Protein AF-A0A9Q3VZ93-F1 (afdb_monomer)

Organism: NCBI:txid2886947

Sequence (75 aa):
MKQFVQKTRSHMLAADTKIYRFNYRNRGQALGFIDSATKKMVMLHTDGKFWAAWKLGDKQFQNIIDKGFLTENAE

Mean predicted aligned error: 3.8 Å

pLDDT: mean 91.64, std 10.99, range [37.44, 98.19]

Secondary structure (DSSP, 8-state):
-HHHHHHHHHHHHSTTEEEEEEEETTS-EEEEEEETTT-EEEEEETTS-EEEEEEPPHHHHHHHHHHSEE-S---

Nearest PDB structures (foldseek):
  1tfk-assembly1_A  TM=8.022E-01  e=3.736E-03  Escherichia coli
  1tfo-assembly1_A  TM=8.118E-01  e=4.251E-03  Escherichia coli
  8jqh-assembly1_A  TM=3.599E-01  e=1.623E+00  Homo sapiens
  7d3e-assembly1_C  TM=3.015E-01  e=1.847E+00  Homo sapiens
  5oj3-assembly2_B  TM=3.932E-01  e=5.194E+00  Cyanidioschyzon merolae strain 10D

InterPro domains:
  IPR037178 Colicin D, C-terminal domain superfamily [G3DSA:3.10.450.200] (1-70)
  IPR038233 Colicin D/E5 nuclease domain superfamily [SSF102824] (12-65)

Foldseek 3Di:
DVVVVVVLVCLLPDPQWDWFWAQEAVPDIWIWGARPVQQWTFIDDPVRHGDDTDHDDPVQVVCCVPPRYGHPDPD

Structure (mmCIF, N/CA/C/O backbone):
data_AF-A0A9Q3VZ93-F1
#
_entry.id   AF-A0A9Q3VZ93-F1
#
loop_
_atom_site.group_PDB
_atom_site.id
_atom_site.type_symbol
_atom_site.label_atom_id
_atom_site.label_alt_id
_atom_site.label_comp_id
_atom_site.label_asym_id
_atom_site.label_entity_id
_atom_site.label_seq_id
_atom_site.pdbx_PDB_ins_code
_atom_site.Cartn_x
_atom_site.Cartn_y
_atom_site.Cartn_z
_atom_site.occupancy
_atom_site.B_iso_or_equiv
_atom_site.auth_seq_id
_atom_site.auth_comp_id
_atom_site.auth_asym_id
_atom_site.auth_atom_id
_atom_site.pdbx_PDB_model_num
ATOM 1 N N . MET A 1 1 ? 12.221 9.280 16.929 1.00 68.88 1 MET A N 1
ATOM 2 C CA . MET A 1 1 ? 12.446 8.046 16.137 1.00 68.88 1 MET A CA 1
ATOM 3 C C . MET A 1 1 ? 11.760 6.801 16.716 1.00 68.88 1 MET A C 1
ATOM 5 O O . MET A 1 1 ? 10.953 6.209 16.013 1.00 68.88 1 MET A O 1
ATOM 9 N N . LYS A 1 2 ? 11.989 6.418 17.988 1.00 85.94 2 LYS A N 1
ATOM 10 C CA . LYS A 1 2 ? 11.417 5.185 18.590 1.00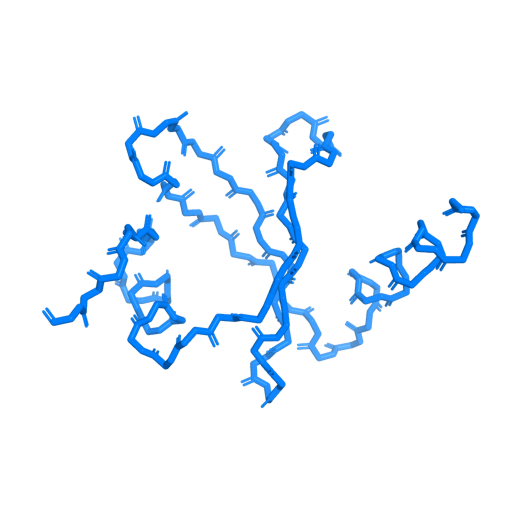 85.94 2 LYS A CA 1
ATOM 11 C C . LYS A 1 2 ? 9.888 5.059 18.470 1.00 85.94 2 LYS A C 1
ATOM 13 O O . LYS A 1 2 ? 9.385 4.008 18.096 1.00 85.94 2 LYS A O 1
ATOM 18 N N . GLN A 1 3 ? 9.154 6.146 18.716 1.00 89.88 3 GLN A N 1
ATOM 19 C CA . GLN A 1 3 ? 7.688 6.134 18.635 1.00 89.88 3 GLN A CA 1
ATOM 20 C C . GLN A 1 3 ? 7.156 5.911 17.211 1.00 89.88 3 GLN A C 1
ATOM 22 O O . GLN A 1 3 ? 6.111 5.292 17.046 1.00 89.88 3 GLN A O 1
ATOM 27 N N . PHE A 1 4 ? 7.865 6.386 16.182 1.00 87.50 4 PHE A N 1
ATOM 28 C CA . PHE A 1 4 ? 7.464 6.172 14.789 1.00 87.50 4 PHE A CA 1
ATOM 29 C C . PHE A 1 4 ? 7.575 4.692 14.416 1.00 87.50 4 PHE A C 1
ATOM 31 O O . PHE A 1 4 ? 6.603 4.115 13.946 1.00 87.50 4 PHE A O 1
ATOM 38 N N . VAL A 1 5 ? 8.714 4.065 14.728 1.00 89.00 5 VAL A N 1
ATOM 39 C CA . VAL A 1 5 ? 8.944 2.629 14.491 1.00 89.00 5 VAL A CA 1
ATOM 40 C C . VAL A 1 5 ? 7.919 1.772 15.235 1.00 89.00 5 VAL A C 1
ATOM 42 O O . VAL A 1 5 ? 7.384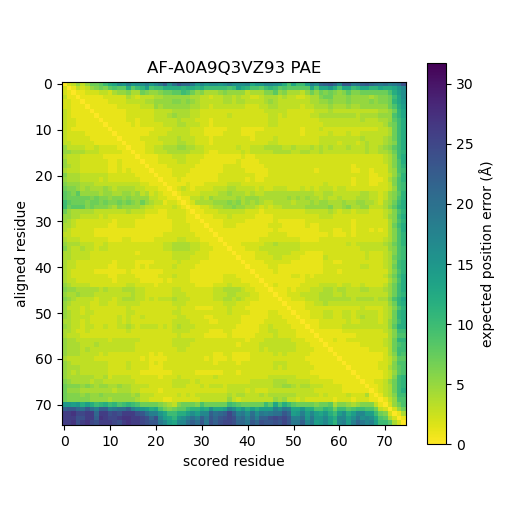 0.814 14.684 1.00 89.00 5 VAL A O 1
ATOM 45 N N . GLN A 1 6 ? 7.592 2.136 16.478 1.00 93.19 6 GLN A N 1
ATOM 46 C CA . GLN A 1 6 ? 6.566 1.423 17.233 1.00 93.19 6 GLN A CA 1
ATOM 47 C C . GLN A 1 6 ? 5.186 1.547 16.576 1.00 93.19 6 GLN A C 1
ATOM 49 O O . GLN A 1 6 ? 4.462 0.556 16.475 1.00 93.19 6 GLN A O 1
ATOM 54 N N . LYS A 1 7 ? 4.819 2.745 16.105 1.00 93.94 7 LYS A N 1
ATOM 55 C CA . LYS A 1 7 ? 3.541 2.981 15.421 1.00 93.94 7 LYS A CA 1
ATOM 56 C C . LYS A 1 7 ? 3.458 2.241 14.088 1.00 93.94 7 LYS A C 1
ATOM 58 O O . LYS A 1 7 ? 2.426 1.635 13.824 1.00 93.94 7 LYS A O 1
ATOM 63 N N . THR A 1 8 ? 4.520 2.227 13.279 1.00 93.56 8 THR A N 1
ATOM 64 C CA . THR A 1 8 ? 4.527 1.475 12.013 1.00 93.56 8 THR A CA 1
ATOM 65 C C . THR A 1 8 ? 4.443 -0.026 12.257 1.00 93.56 8 THR A C 1
ATOM 67 O O . THR A 1 8 ? 3.657 -0.698 11.598 1.00 93.56 8 THR A O 1
ATOM 70 N N . ARG A 1 9 ? 5.164 -0.557 13.252 1.00 94.12 9 ARG A N 1
ATOM 71 C CA . ARG A 1 9 ? 5.058 -1.972 13.636 1.00 94.12 9 ARG A CA 1
ATOM 72 C C . ARG A 1 9 ? 3.655 -2.332 14.117 1.00 94.12 9 ARG A C 1
ATOM 74 O O . ARG A 1 9 ? 3.116 -3.342 13.687 1.00 94.12 9 ARG A O 1
ATOM 81 N N . SER A 1 10 ? 3.064 -1.496 14.968 1.00 95.94 10 SER A N 1
ATOM 82 C CA . SER A 1 10 ? 1.701 -1.712 15.470 1.00 95.94 10 SER A CA 1
ATOM 83 C C . SER A 1 10 ? 0.680 -1.675 14.330 1.00 95.94 10 SER A C 1
ATOM 85 O O . SER A 1 10 ? -0.192 -2.532 14.273 1.00 95.94 10 SER A O 1
ATOM 87 N N . HIS A 1 11 ? 0.834 -0.743 13.382 1.00 96.75 11 HIS A N 1
ATOM 88 C CA . HIS A 1 11 ? 0.008 -0.669 12.172 1.00 96.75 11 HIS A CA 1
ATOM 89 C C . HIS A 1 11 ? 0.107 -1.944 11.330 1.00 96.75 11 HIS A C 1
ATOM 91 O O . HIS A 1 11 ? -0.918 -2.509 10.969 1.00 96.75 11 HIS A O 1
ATOM 97 N N . MET A 1 12 ? 1.323 -2.431 11.054 1.00 96.44 12 MET A N 1
ATOM 98 C CA . MET A 1 12 ? 1.537 -3.647 10.253 1.00 96.44 12 MET A CA 1
ATOM 99 C C . MET A 1 12 ? 0.948 -4.915 10.890 1.00 96.44 12 MET A C 1
ATOM 101 O O . MET A 1 12 ? 0.674 -5.869 10.170 1.00 96.44 12 MET A O 1
ATOM 105 N N . LEU A 1 13 ? 0.770 -4.933 12.215 1.00 96.38 13 LEU A N 1
ATOM 106 C CA . LEU A 1 13 ? 0.245 -6.074 12.976 1.00 96.38 13 LEU A CA 1
ATOM 107 C C . LEU A 1 13 ? -1.246 -5.950 13.331 1.00 96.38 13 LEU A C 1
ATOM 109 O O . LEU A 1 13 ? -1.797 -6.862 13.943 1.00 96.38 13 LEU A O 1
ATOM 113 N N . ALA A 1 14 ? -1.898 -4.834 12.998 1.00 97.25 14 ALA A N 1
ATOM 114 C CA . ALA A 1 14 ? -3.313 -4.643 13.295 1.00 97.25 14 ALA A CA 1
ATOM 115 C C . ALA A 1 14 ? -4.186 -5.599 12.461 1.00 97.25 14 ALA A C 1
ATOM 117 O O . ALA A 1 14 ? -3.895 -5.853 11.295 1.00 97.25 14 ALA A O 1
ATOM 118 N N . ALA A 1 15 ? -5.278 -6.105 13.045 1.00 95.38 15 ALA A N 1
ATOM 11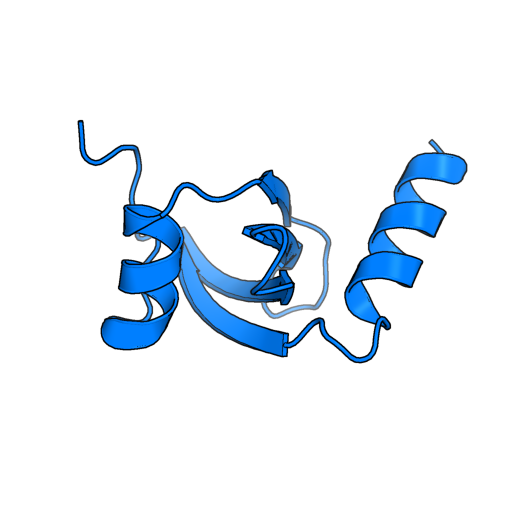9 C CA . ALA A 1 15 ? -6.145 -7.112 12.415 1.00 95.38 15 ALA A CA 1
ATOM 120 C C . ALA A 1 15 ? -6.765 -6.646 11.078 1.00 95.38 15 ALA A C 1
ATOM 122 O O . ALA A 1 15 ? -6.952 -7.441 10.144 1.00 95.38 15 ALA A O 1
ATOM 123 N N . ASP A 1 16 ? -7.032 -5.344 10.979 1.00 95.06 16 ASP A N 1
ATOM 124 C CA . ASP A 1 16 ? -7.640 -4.703 9.810 1.00 95.06 16 ASP A CA 1
ATOM 125 C C . ASP A 1 16 ? -6.615 -4.319 8.736 1.00 95.06 16 ASP A C 1
ATOM 127 O O . ASP A 1 16 ? -6.981 -3.967 7.613 1.00 95.06 16 ASP A O 1
ATOM 131 N N . THR A 1 17 ? -5.322 -4.439 9.040 1.00 97.50 17 THR A N 1
ATOM 132 C CA . THR A 1 17 ? -4.254 -4.190 8.078 1.00 97.50 17 THR A CA 1
ATOM 133 C C . THR A 1 17 ? -4.034 -5.425 7.215 1.00 97.50 17 THR A C 1
ATOM 135 O O . THR A 1 17 ? -3.723 -6.509 7.709 1.00 97.50 17 THR A O 1
ATOM 138 N N . LYS A 1 18 ? -4.165 -5.265 5.897 1.00 97.56 18 LYS A N 1
ATOM 139 C CA . LYS A 1 18 ? -3.912 -6.322 4.909 1.00 97.56 18 LYS A CA 1
ATOM 140 C C . LYS A 1 18 ? -2.640 -6.041 4.119 1.00 97.56 18 LYS A C 1
ATOM 142 O O . LYS A 1 18 ? -2.223 -4.892 3.977 1.00 97.56 18 LYS A O 1
ATOM 147 N N . ILE A 1 19 ? -2.022 -7.107 3.616 1.00 96.75 19 ILE A N 1
ATOM 148 C CA . ILE A 1 19 ? -0.798 -7.028 2.818 1.00 96.75 19 ILE A CA 1
ATOM 149 C C . ILE A 1 19 ? -1.174 -7.052 1.341 1.00 96.75 19 ILE A C 1
ATOM 151 O O . ILE A 1 19 ? -1.823 -7.985 0.877 1.00 96.75 19 ILE A O 1
ATOM 155 N N . TYR A 1 20 ? -0.700 -6.055 0.606 1.00 96.50 20 TYR A N 1
ATOM 156 C CA . TYR A 1 20 ? -0.846 -5.947 -0.837 1.00 96.50 20 TYR A CA 1
ATOM 157 C C . TYR A 1 20 ? 0.524 -5.919 -1.493 1.00 96.50 20 TYR A C 1
ATOM 159 O O . TYR A 1 20 ? 1.444 -5.250 -1.018 1.00 96.50 20 TYR A O 1
ATOM 167 N N . ARG A 1 21 ? 0.652 -6.630 -2.611 1.00 96.00 21 ARG A N 1
ATOM 168 C CA . ARG A 1 21 ? 1.833 -6.584 -3.467 1.00 96.00 21 ARG A CA 1
ATOM 169 C C . ARG A 1 21 ? 1.496 -5.756 -4.701 1.00 96.00 21 ARG A C 1
ATOM 171 O O . ARG A 1 21 ? 0.540 -6.075 -5.399 1.00 96.00 21 ARG A O 1
ATOM 178 N N . PHE A 1 22 ? 2.265 -4.705 -4.960 1.00 95.88 22 PHE A N 1
ATOM 179 C CA . PHE A 1 22 ? 2.027 -3.819 -6.098 1.00 95.88 22 PHE A CA 1
ATOM 180 C C . PHE A 1 22 ? 3.328 -3.252 -6.660 1.00 95.88 22 PHE A C 1
ATOM 182 O O . PHE A 1 22 ? 4.345 -3.173 -5.970 1.00 95.88 22 PHE A O 1
ATOM 189 N N . ASN A 1 23 ? 3.289 -2.822 -7.918 1.00 94.56 23 ASN A N 1
ATOM 190 C CA . ASN A 1 23 ? 4.367 -2.055 -8.522 1.00 94.56 23 ASN A CA 1
ATOM 191 C C . ASN A 1 23 ? 4.268 -0.588 -8.078 1.00 94.56 23 ASN A C 1
ATOM 193 O O . ASN A 1 23 ? 3.256 0.082 -8.302 1.00 94.56 23 ASN A O 1
ATOM 197 N N . TYR A 1 24 ? 5.322 -0.092 -7.434 1.00 92.38 24 TYR A 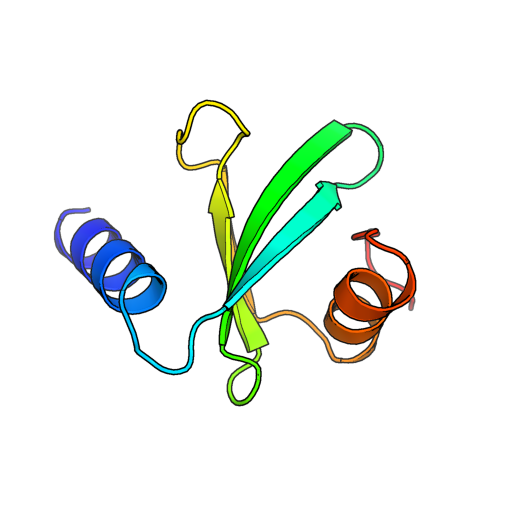N 1
ATOM 198 C CA . TYR A 1 24 ? 5.406 1.293 -6.994 1.00 92.38 24 TYR A CA 1
ATOM 199 C C . TYR A 1 24 ? 6.052 2.158 -8.076 1.00 92.38 24 TYR A C 1
ATOM 201 O O . TYR A 1 24 ? 7.276 2.210 -8.182 1.00 92.38 24 TYR A O 1
ATOM 209 N N . ARG A 1 25 ? 5.240 2.878 -8.861 1.00 88.00 25 ARG A N 1
ATOM 210 C CA . ARG A 1 25 ? 5.702 3.887 -9.835 1.00 88.00 25 ARG A CA 1
ATOM 211 C C . ARG A 1 25 ? 6.780 3.372 -10.801 1.00 88.00 25 ARG A C 1
ATOM 213 O O . ARG A 1 25 ? 7.746 4.079 -11.075 1.00 88.00 25 ARG A O 1
ATOM 220 N N . ASN A 1 26 ? 6.662 2.129 -11.270 1.00 87.25 26 ASN A N 1
ATOM 221 C CA . ASN A 1 26 ? 7.670 1.445 -12.095 1.00 87.25 26 ASN A CA 1
ATOM 222 C C . ASN A 1 26 ? 9.059 1.298 -11.440 1.00 87.25 26 ASN A C 1
ATOM 224 O O . ASN A 1 26 ? 10.022 0.954 -12.117 1.00 87.25 26 ASN A O 1
ATOM 228 N N . ARG A 1 27 ? 9.180 1.502 -10.121 1.00 87.62 27 ARG A N 1
ATOM 229 C CA . ARG A 1 27 ? 10.423 1.307 -9.348 1.00 87.62 27 ARG A CA 1
ATOM 230 C C . ARG A 1 27 ? 10.584 -0.117 -8.820 1.00 87.62 27 ARG A C 1
ATOM 232 O O . ARG A 1 27 ? 11.538 -0.401 -8.102 1.00 87.62 27 ARG A O 1
ATOM 239 N N . GLY A 1 28 ? 9.649 -0.998 -9.164 1.00 89.19 28 GLY A N 1
ATOM 240 C CA . GLY A 1 28 ? 9.645 -2.398 -8.765 1.00 89.19 28 GLY A CA 1
ATOM 241 C C . GLY A 1 28 ? 8.522 -2.743 -7.793 1.00 89.19 28 GLY A C 1
ATOM 242 O O . GLY A 1 28 ? 7.611 -1.954 -7.537 1.00 89.19 28 GLY A O 1
ATOM 243 N N . GLN A 1 29 ? 8.582 -3.974 -7.294 1.00 95.44 29 GLN A N 1
ATOM 244 C CA . GLN A 1 29 ? 7.580 -4.546 -6.401 1.00 95.44 29 GLN A CA 1
ATOM 245 C C . GLN A 1 29 ? 7.738 -4.012 -4.973 1.00 95.44 29 GLN A C 1
ATOM 247 O O . GLN A 1 29 ? 8.843 -3.964 -4.432 1.00 95.44 29 GLN A O 1
ATOM 252 N N . ALA A 1 30 ? 6.615 -3.667 -4.353 1.00 96.44 30 ALA A N 1
ATOM 253 C CA . ALA A 1 30 ? 6.520 -3.240 -2.967 1.00 96.44 30 ALA A CA 1
ATOM 254 C C . ALA A 1 30 ? 5.502 -4.097 -2.203 1.00 96.44 30 ALA A C 1
ATOM 256 O O . ALA A 1 30 ? 4.585 -4.680 -2.790 1.00 96.44 30 ALA A O 1
ATOM 257 N N . LEU A 1 31 ? 5.675 -4.162 -0.884 1.00 97.25 31 LEU A N 1
ATOM 258 C CA . LEU A 1 31 ? 4.734 -4.776 0.051 1.00 97.25 31 LEU A CA 1
ATOM 259 C C . LEU A 1 31 ? 4.068 -3.670 0.872 1.00 97.25 31 LEU A C 1
ATOM 261 O O . LEU A 1 31 ? 4.717 -3.051 1.714 1.00 97.25 31 LEU A O 1
ATOM 265 N N . GLY A 1 32 ? 2.789 -3.400 0.624 1.00 97.19 32 GLY A N 1
ATOM 266 C CA . GLY A 1 32 ? 2.010 -2.428 1.387 1.00 97.19 32 GLY A CA 1
ATOM 267 C C . GLY A 1 32 ? 1.145 -3.088 2.445 1.00 97.19 32 GLY A C 1
ATOM 268 O O . GLY A 1 32 ? 0.295 -3.913 2.131 1.00 97.19 32 GLY A O 1
ATOM 269 N N . PHE A 1 33 ? 1.320 -2.663 3.686 1.00 98.12 33 PHE A N 1
ATOM 270 C CA . PHE A 1 33 ? 0.469 -2.979 4.824 1.00 98.12 33 PHE A CA 1
ATOM 271 C C . PHE A 1 33 ? -0.572 -1.870 4.949 1.00 98.12 33 PHE A C 1
ATOM 273 O O . PHE A 1 33 ? -0.259 -0.772 5.423 1.00 98.12 33 PHE A O 1
ATOM 280 N N . ILE A 1 34 ? -1.787 -2.133 4.473 1.00 98.19 34 ILE A N 1
ATOM 281 C CA . ILE A 1 34 ? -2.833 -1.126 4.295 1.00 98.19 34 ILE A CA 1
ATOM 282 C C . ILE A 1 34 ? -4.050 -1.475 5.149 1.00 98.19 34 ILE A C 1
ATOM 284 O O . ILE A 1 34 ? -4.614 -2.560 5.025 1.00 98.19 34 ILE A O 1
ATOM 288 N N . ASP A 1 35 ? -4.466 -0.523 5.977 1.00 97.56 35 ASP A N 1
ATOM 289 C CA . ASP A 1 35 ? -5.781 -0.516 6.621 1.00 97.56 35 ASP A CA 1
ATOM 290 C C . ASP A 1 35 ? -6.785 0.085 5.628 1.00 97.56 35 ASP A C 1
ATOM 292 O O . ASP A 1 35 ? -6.645 1.244 5.228 1.00 97.56 35 ASP A O 1
ATOM 296 N N . SER A 1 36 ? -7.781 -0.693 5.201 1.00 94.06 36 SER A N 1
ATOM 297 C CA . SER A 1 36 ? -8.759 -0.266 4.191 1.00 94.06 36 SER A CA 1
ATOM 298 C C . SER A 1 36 ? -9.717 0.825 4.678 1.00 94.06 36 SER A C 1
ATOM 300 O O . SER A 1 36 ? -10.221 1.594 3.859 1.00 94.06 36 SER A O 1
ATOM 302 N N . ALA A 1 37 ? -9.963 0.923 5.989 1.00 94.94 37 ALA A N 1
ATOM 303 C CA . ALA A 1 37 ? -10.853 1.926 6.566 1.00 94.94 37 ALA A CA 1
ATOM 304 C C . ALA A 1 37 ? -10.164 3.294 6.642 1.00 94.94 37 ALA A C 1
ATOM 306 O O . ALA A 1 37 ? -10.722 4.311 6.226 1.00 94.94 37 ALA A O 1
ATOM 307 N N . THR A 1 38 ? -8.922 3.333 7.134 1.00 95.69 38 THR A N 1
ATOM 308 C CA . THR A 1 38 ? -8.179 4.598 7.277 1.00 95.69 38 THR A CA 1
ATOM 309 C C . THR A 1 38 ? -7.326 4.954 6.065 1.00 95.69 38 THR A C 1
ATOM 311 O O . THR A 1 38 ? -6.893 6.105 5.940 1.00 95.69 38 THR A O 1
ATOM 314 N N . LYS A 1 39 ? -7.076 3.982 5.179 1.00 96.12 39 LYS A N 1
ATOM 315 C CA . LYS A 1 39 ? -6.197 4.062 3.998 1.00 96.12 39 LYS A CA 1
ATOM 316 C C . LYS A 1 39 ? -4.749 4.395 4.356 1.00 96.12 39 LYS A C 1
ATOM 318 O O . LYS A 1 39 ? -3.968 4.815 3.503 1.00 96.12 39 LYS A O 1
ATOM 323 N N . LYS A 1 40 ? -4.368 4.231 5.626 1.00 97.50 40 LYS A N 1
ATOM 324 C CA . LYS A 1 40 ? -2.980 4.371 6.073 1.00 97.50 40 LYS A CA 1
ATOM 325 C C . LYS A 1 40 ? -2.180 3.171 5.590 1.00 97.50 40 LYS A C 1
ATOM 327 O O . LYS A 1 40 ? -2.614 2.029 5.730 1.00 97.50 40 LYS A O 1
ATOM 332 N N . MET A 1 41 ? -0.999 3.451 5.061 1.00 97.62 41 MET A N 1
ATOM 333 C CA . MET A 1 41 ? -0.094 2.458 4.514 1.00 97.62 41 MET A CA 1
ATOM 334 C C . MET A 1 41 ? 1.281 2.554 5.167 1.00 97.62 41 MET A C 1
ATOM 336 O O . MET A 1 41 ? 1.838 3.643 5.322 1.00 97.62 41 MET A O 1
ATOM 340 N N . VAL A 1 42 ? 1.857 1.388 5.455 1.00 97.94 42 VAL A N 1
ATOM 341 C CA . VAL A 1 42 ? 3.303 1.202 5.610 1.00 97.94 42 VAL A CA 1
ATOM 342 C C . VAL A 1 42 ? 3.790 0.359 4.438 1.00 97.94 42 VAL A C 1
ATOM 344 O O . VAL A 1 42 ? 3.258 -0.717 4.191 1.00 97.94 42 VAL A O 1
ATOM 347 N N . MET A 1 43 ? 4.780 0.850 3.703 1.00 97.06 43 MET A N 1
ATOM 348 C CA . MET A 1 43 ? 5.340 0.199 2.525 1.00 97.06 43 MET A CA 1
ATOM 349 C C . MET A 1 43 ? 6.749 -0.298 2.821 1.00 97.06 43 MET A C 1
ATOM 351 O O . MET A 1 43 ? 7.593 0.458 3.314 1.00 97.06 43 MET A O 1
ATOM 355 N N . LEU A 1 44 ? 6.999 -1.558 2.483 1.00 97.06 44 LEU A N 1
ATOM 356 C CA . LEU A 1 44 ? 8.304 -2.194 2.554 1.00 97.06 44 LEU A CA 1
ATOM 357 C C . LEU A 1 44 ? 8.803 -2.549 1.151 1.00 97.06 44 LEU A C 1
ATOM 359 O O . LEU A 1 44 ? 8.022 -2.831 0.236 1.00 97.06 44 LEU A O 1
ATOM 363 N N . HIS A 1 45 ? 10.122 -2.591 1.008 1.00 95.44 45 HIS A N 1
ATOM 364 C CA . HIS A 1 45 ? 10.774 -3.348 -0.050 1.00 95.44 45 HIS A CA 1
ATOM 365 C C . HIS A 1 45 ? 10.459 -4.846 0.100 1.00 95.44 45 HIS A C 1
ATOM 367 O O . HIS A 1 45 ? 10.077 -5.323 1.171 1.00 95.44 45 HIS A O 1
ATOM 373 N N . THR A 1 46 ? 10.655 -5.622 -0.966 1.00 93.19 46 THR A N 1
ATOM 374 C CA . THR A 1 46 ? 10.460 -7.082 -0.930 1.00 93.19 46 THR A CA 1
ATOM 375 C C . THR A 1 46 ? 11.434 -7.810 -0.003 1.00 93.19 46 THR A C 1
ATOM 377 O O . THR A 1 46 ? 11.156 -8.942 0.374 1.00 93.19 46 THR A O 1
ATOM 380 N N . ASP A 1 47 ? 12.543 -7.171 0.380 1.00 93.69 47 ASP A N 1
ATOM 381 C CA . ASP A 1 47 ? 13.492 -7.666 1.386 1.00 93.69 47 ASP A CA 1
ATOM 382 C C . ASP A 1 47 ? 13.070 -7.334 2.835 1.00 93.69 47 ASP A C 1
ATOM 384 O O . ASP A 1 47 ? 13.802 -7.620 3.780 1.00 93.69 47 ASP A O 1
ATOM 388 N N . GLY A 1 48 ? 11.895 -6.723 3.025 1.00 91.56 48 GLY A N 1
ATOM 389 C CA . GLY A 1 48 ? 11.348 -6.364 4.332 1.00 91.56 48 GLY A CA 1
ATOM 390 C C . GLY A 1 48 ? 11.858 -5.037 4.896 1.00 91.56 48 GLY A C 1
ATOM 391 O O . GLY A 1 48 ? 11.424 -4.636 5.979 1.00 91.56 48 GLY A O 1
ATOM 392 N N . LYS A 1 49 ? 12.740 -4.312 4.194 1.00 93.69 49 LYS A N 1
ATOM 393 C CA . LYS A 1 49 ? 13.182 -2.986 4.646 1.00 93.69 49 LYS A CA 1
ATOM 394 C C . LYS A 1 49 ? 12.082 -1.951 4.478 1.00 93.69 49 LYS A C 1
ATOM 396 O O . LYS A 1 49 ? 11.362 -1.938 3.483 1.00 93.69 49 LYS A O 1
ATOM 401 N N . PHE A 1 50 ? 11.997 -1.040 5.443 1.00 94.38 50 PHE A N 1
ATOM 402 C CA . PHE A 1 50 ? 11.095 0.102 5.364 1.00 94.38 50 PHE A CA 1
ATOM 403 C C . PHE A 1 50 ? 11.392 0.944 4.123 1.00 94.38 50 PHE A C 1
ATOM 405 O O . PHE A 1 50 ? 12.538 1.328 3.902 1.00 94.38 50 PHE A O 1
ATOM 412 N N . TRP A 1 51 ? 10.349 1.250 3.353 1.00 94.31 51 TRP A N 1
ATOM 413 C CA . TRP A 1 51 ? 10.440 2.141 2.203 1.00 94.31 51 TRP A CA 1
ATOM 414 C C . TRP A 1 51 ? 9.811 3.499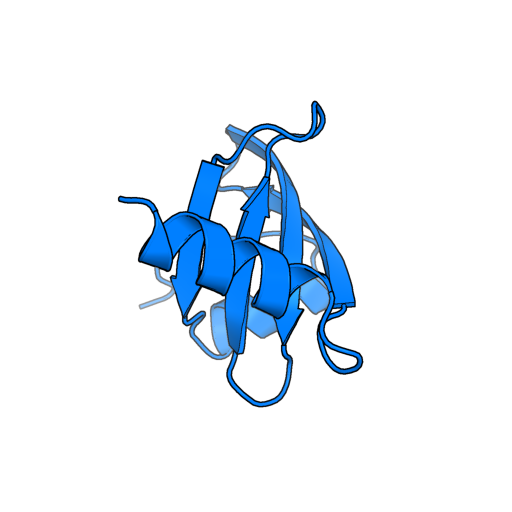 2.526 1.00 94.31 51 TRP A C 1
ATOM 416 O O . TRP A 1 51 ? 10.497 4.517 2.502 1.00 94.31 51 TRP A O 1
ATOM 426 N N . ALA A 1 52 ? 8.514 3.534 2.841 1.00 93.31 52 ALA A N 1
ATOM 427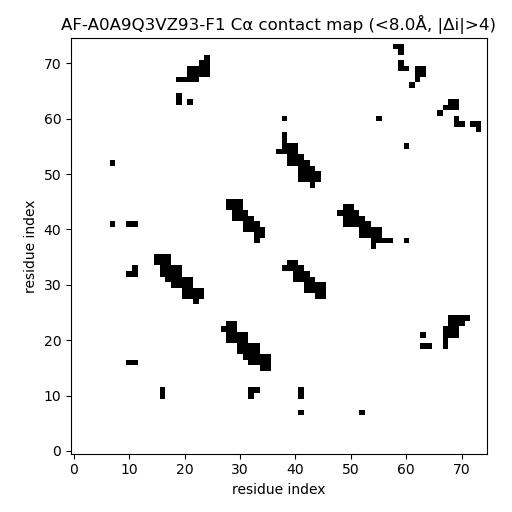 C CA . ALA A 1 52 ? 7.798 4.767 3.175 1.00 93.31 52 ALA A CA 1
ATOM 428 C C . ALA A 1 52 ? 6.454 4.469 3.863 1.00 93.31 52 ALA A C 1
ATOM 430 O O . ALA A 1 52 ? 5.977 3.338 3.850 1.00 93.31 52 ALA A O 1
ATOM 431 N N . ALA A 1 53 ? 5.830 5.474 4.481 1.00 94.94 53 ALA A N 1
ATOM 432 C CA . ALA A 1 53 ? 4.503 5.347 5.090 1.00 94.94 53 ALA A CA 1
ATOM 433 C C . ALA A 1 53 ? 3.697 6.641 4.936 1.00 94.94 53 ALA A C 1
ATOM 435 O O . ALA A 1 53 ? 4.212 7.721 5.224 1.00 94.94 53 ALA A O 1
ATOM 436 N N . TRP A 1 54 ? 2.450 6.535 4.473 1.00 94.69 54 TRP A N 1
ATOM 437 C CA . TRP A 1 54 ? 1.538 7.666 4.268 1.00 94.69 54 TRP A CA 1
ATOM 438 C C . TRP A 1 54 ? 0.083 7.193 4.136 1.00 94.69 54 TRP A C 1
ATOM 440 O O . TRP A 1 54 ? -0.193 5.994 4.136 1.00 94.69 54 TRP A O 1
ATOM 450 N N . LYS A 1 55 ? -0.865 8.132 4.055 1.00 96.12 55 LYS A N 1
ATOM 451 C CA . LYS A 1 55 ? -2.278 7.841 3.773 1.00 96.12 55 LYS A CA 1
ATOM 452 C C . LYS A 1 55 ? -2.527 7.884 2.266 1.00 96.12 55 LYS A C 1
ATOM 454 O O . LYS A 1 55 ? -2.220 8.890 1.633 1.00 96.12 55 LYS A O 1
ATOM 459 N N . LEU A 1 56 ? -3.096 6.819 1.714 1.00 95.75 56 LEU A N 1
ATOM 460 C CA . LEU A 1 56 ? -3.473 6.728 0.307 1.00 95.75 56 LEU A CA 1
ATOM 461 C C . LEU A 1 56 ? -4.743 7.537 0.025 1.00 95.75 56 LEU A C 1
ATOM 463 O O . LEU A 1 56 ? -5.663 7.581 0.846 1.00 95.75 56 LEU A O 1
ATOM 467 N N . GLY A 1 57 ? -4.803 8.130 -1.166 1.00 95.25 57 GLY A N 1
ATOM 468 C CA . GLY A 1 57 ? -6.057 8.602 -1.746 1.00 95.25 57 GLY A CA 1
ATOM 469 C C . GLY A 1 57 ? -6.910 7.444 -2.269 1.00 95.25 57 GLY A C 1
ATOM 470 O O . GLY A 1 57 ? -6.414 6.347 -2.525 1.00 95.25 57 GLY A O 1
ATOM 471 N N . ASP A 1 58 ? -8.195 7.700 -2.487 1.00 93.81 58 ASP A N 1
ATOM 472 C CA . ASP A 1 58 ? -9.173 6.674 -2.869 1.00 93.81 58 ASP A CA 1
ATOM 473 C C . ASP A 1 58 ? -8.812 5.987 -4.189 1.00 93.81 58 ASP A C 1
ATOM 475 O O . ASP A 1 58 ? -8.743 4.762 -4.250 1.00 93.81 58 ASP A O 1
ATOM 479 N N . LYS A 1 59 ? -8.463 6.774 -5.217 1.00 93.38 59 LYS A N 1
ATOM 480 C CA . LYS A 1 59 ? -7.994 6.250 -6.509 1.00 93.38 59 LYS A CA 1
ATOM 481 C C . LYS A 1 59 ? -6.704 5.434 -6.374 1.00 93.38 59 LYS A C 1
ATOM 483 O O . LYS A 1 59 ? -6.536 4.437 -7.067 1.00 93.38 59 LYS A O 1
ATOM 488 N N . GLN A 1 60 ? -5.782 5.854 -5.503 1.00 94.44 60 GLN A N 1
ATOM 489 C CA . GLN A 1 60 ? -4.523 5.134 -5.283 1.00 94.44 60 GLN A CA 1
ATOM 490 C C . GLN A 1 60 ? -4.783 3.775 -4.645 1.00 94.44 60 GLN A C 1
ATOM 492 O O . GLN A 1 60 ? -4.252 2.775 -5.118 1.00 94.44 60 GLN A O 1
ATOM 497 N N . PHE A 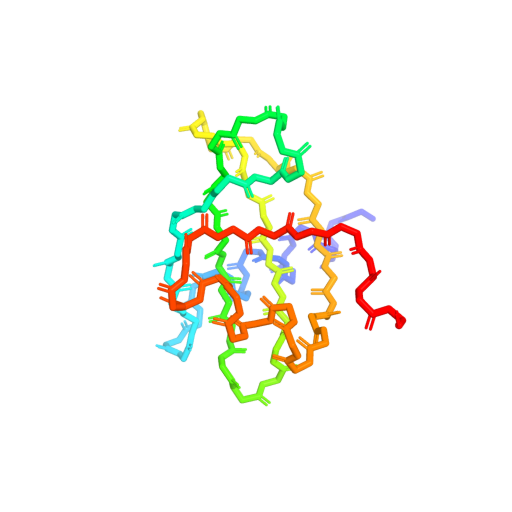1 61 ? -5.621 3.741 -3.605 1.00 95.69 61 PHE A N 1
ATOM 498 C CA . PHE A 1 61 ? -6.021 2.495 -2.968 1.00 95.69 61 PHE A CA 1
ATOM 499 C C . PHE A 1 61 ? -6.704 1.571 -3.978 1.00 95.69 61 PHE A C 1
ATOM 501 O O . PHE A 1 61 ? -6.251 0.447 -4.158 1.00 95.69 61 PHE A O 1
ATOM 508 N N . GLN A 1 62 ? -7.691 2.071 -4.725 1.00 95.19 62 GLN A N 1
ATOM 509 C CA . GLN A 1 62 ? -8.398 1.274 -5.726 1.00 95.19 62 GLN A CA 1
ATOM 510 C C . GLN A 1 62 ? -7.461 0.715 -6.809 1.00 95.19 62 GLN A C 1
ATOM 512 O O . GLN A 1 62 ? -7.534 -0.462 -7.138 1.00 95.19 62 GLN A O 1
ATOM 517 N N . ASN A 1 63 ? -6.516 1.513 -7.317 1.00 94.75 63 ASN A N 1
ATOM 518 C CA . ASN A 1 63 ? -5.535 1.032 -8.294 1.00 94.75 63 ASN A CA 1
ATOM 519 C C . ASN A 1 63 ? -4.606 -0.056 -7.721 1.00 94.75 63 ASN A C 1
ATOM 521 O O . ASN A 1 63 ? -4.207 -0.958 -8.457 1.00 94.75 63 ASN A O 1
ATOM 525 N N . ILE A 1 64 ? -4.269 -0.006 -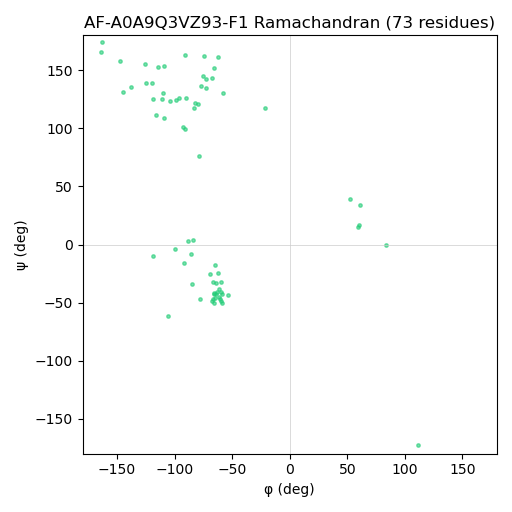6.428 1.00 95.50 64 ILE A N 1
ATOM 526 C CA . ILE A 1 64 ? -3.509 -1.084 -5.781 1.00 95.50 64 ILE A CA 1
ATOM 527 C C . ILE A 1 64 ? -4.336 -2.372 -5.762 1.00 95.50 64 ILE A C 1
ATOM 529 O O . ILE A 1 64 ? -3.800 -3.418 -6.119 1.00 95.50 64 ILE A O 1
ATOM 533 N N . ILE A 1 65 ? -5.614 -2.294 -5.379 1.00 94.06 65 ILE A N 1
ATOM 534 C CA . ILE A 1 65 ? -6.502 -3.463 -5.289 1.00 94.06 65 ILE A CA 1
ATOM 535 C C . ILE A 1 65 ? -6.755 -4.072 -6.669 1.00 94.06 65 ILE A C 1
ATOM 537 O O . ILE A 1 65 ? -6.559 -5.269 -6.857 1.00 94.06 65 ILE A O 1
ATOM 541 N N . ASP A 1 66 ? -7.142 -3.246 -7.637 1.00 94.56 66 ASP A N 1
ATOM 542 C CA . ASP A 1 66 ? -7.637 -3.736 -8.925 1.00 94.56 66 ASP A CA 1
ATOM 543 C C . ASP A 1 66 ? -6.517 -4.042 -9.914 1.00 94.56 66 ASP A C 1
ATOM 545 O O . ASP A 1 66 ? -6.645 -4.930 -10.754 1.00 94.56 66 ASP A O 1
ATOM 549 N N . LYS A 1 67 ? -5.430 -3.265 -9.862 1.00 94.06 67 LYS A N 1
ATOM 550 C CA . LYS A 1 67 ? -4.379 -3.278 -10.892 1.00 94.06 67 LYS A CA 1
ATOM 551 C C . LYS A 1 67 ? -3.015 -3.682 -10.351 1.00 94.06 67 LYS A C 1
ATOM 553 O O . LYS A 1 67 ? -2.087 -3.851 -11.139 1.00 94.06 67 LYS A O 1
ATOM 558 N N . GLY A 1 68 ? -2.847 -3.778 -9.031 1.00 94.62 68 GLY A N 1
ATOM 559 C CA . GLY A 1 68 ? -1.536 -4.006 -8.426 1.00 94.62 68 GLY A CA 1
ATOM 560 C C . GLY A 1 68 ? -0.542 -2.885 -8.739 1.00 94.62 68 GLY A C 1
ATOM 561 O O . GLY A 1 68 ? 0.648 -3.156 -8.912 1.00 94.62 68 GLY A O 1
ATOM 562 N N . PHE A 1 69 ? -1.004 -1.631 -8.843 1.00 94.19 69 PHE A N 1
ATOM 563 C CA . PHE A 1 69 ? -0.156 -0.503 -9.237 1.00 94.19 69 PHE A CA 1
ATOM 564 C C . PHE A 1 69 ? -0.413 0.752 -8.399 1.00 94.19 69 PHE A C 1
ATOM 566 O O . PHE A 1 69 ? -1.557 1.155 -8.195 1.00 94.19 69 PHE A O 1
ATOM 573 N N . LEU A 1 70 ? 0.664 1.417 -7.974 1.00 92.00 70 LEU A N 1
ATOM 574 C CA . LEU A 1 70 ? 0.608 2.714 -7.301 1.00 92.00 70 LEU A CA 1
ATOM 575 C C . LEU A 1 70 ? 1.298 3.787 -8.15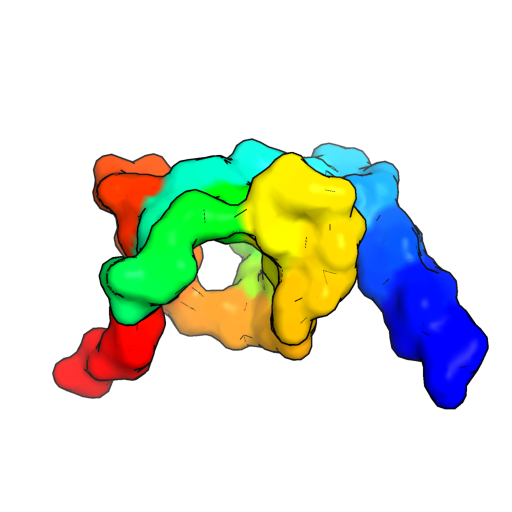6 1.00 92.00 70 LEU A C 1
ATOM 577 O O . LEU A 1 70 ? 2.520 3.769 -8.312 1.00 92.00 70 LEU A O 1
ATOM 581 N N . THR A 1 71 ? 0.517 4.726 -8.699 1.00 82.75 71 THR A N 1
ATOM 582 C CA . THR A 1 71 ? 0.999 5.869 -9.499 1.00 82.75 71 THR A CA 1
ATOM 583 C C . THR A 1 71 ? 1.273 7.108 -8.630 1.00 82.75 71 THR A C 1
ATOM 585 O O . THR A 1 71 ? 0.794 7.209 -7.495 1.00 82.75 71 THR A O 1
ATOM 588 N N . GLU A 1 72 ? 2.027 8.085 -9.155 1.00 68.44 72 GLU A N 1
ATOM 589 C CA . GLU A 1 72 ? 1.877 9.476 -8.692 1.00 68.44 72 GLU A CA 1
ATOM 590 C C . GLU A 1 72 ? 0.493 9.997 -9.078 1.00 68.44 72 GLU A C 1
ATOM 592 O O . GLU A 1 72 ? -0.133 9.459 -9.989 1.00 68.44 72 GLU A O 1
ATOM 597 N N . ASN A 1 73 ? -0.003 10.941 -8.281 1.00 51.69 73 ASN A N 1
ATOM 598 C CA . ASN A 1 73 ? -1.333 11.545 -8.316 1.00 51.69 73 ASN A CA 1
ATOM 599 C C . ASN A 1 73 ? -2.049 11.422 -9.673 1.00 51.69 73 ASN A C 1
ATOM 601 O O . ASN A 1 73 ? -1.602 11.977 -10.669 1.00 51.69 73 ASN A O 1
ATOM 605 N N . ALA A 1 74 ? -3.186 10.721 -9.692 1.00 43.75 74 ALA A N 1
ATOM 606 C CA . ALA A 1 74 ? -4.206 10.971 -10.703 1.00 43.75 74 ALA A CA 1
ATOM 607 C C . ALA A 1 74 ? -4.971 12.229 -10.270 1.00 43.75 74 ALA A C 1
ATOM 609 O O . ALA A 1 74 ? -6.057 12.115 -9.683 1.00 43.75 74 ALA A O 1
ATOM 610 N N . GLU A 1 75 ? -4.338 13.388 -10.468 1.00 37.44 75 GLU A N 1
ATOM 611 C CA . GLU A 1 75 ? -5.084 14.629 -10.699 1.00 37.44 75 GLU A CA 1
ATOM 612 C C . GLU A 1 75 ? -5.880 14.465 -11.997 1.00 37.44 75 GLU A C 1
ATOM 614 O O . GLU A 1 75 ? -5.265 14.093 -13.023 1.00 37.44 75 GLU A O 1
#

Solvent-accessible surface area (backbone atoms only — not comparable to full-atom values): 4276 Å² total; per-residue (Å²): 111,71,69,57,57,52,51,53,53,51,49,60,67,35,90,70,31,42,84,43,68,27,34,46,66,86,76,43,66,31,38,32,31,32,26,80,89,77,30,40,33,44,32,21,38,81,88,68,47,83,68,51,69,52,69,54,52,71,70,47,49,49,32,35,75,76,66,30,33,38,72,76,81,90,122

Radius of gyration: 11.82 Å; Cα contacts (8 Å, |Δi|>4): 124; chains: 1; bounding box: 24×22×31 Å